Protein AF-A0A9D8BA96-F1 (afdb_monomer_lite)

Foldseek 3Di:
DQALVVQLVQQLQADPDDDDDPNCVVPVCSVVRNVVSVVVVCVVVVNPDSNVRGNNNVDD

pLDDT: mean 96.15, std 6.48, range [56.91, 98.69]

Secondary structure (DSSP, 8-state):
--SHHHHHHHHHHT-S-----HHHHH-TTHHHHHHHHHHHHHHHHT-S-GGGGTTGGG--

Sequence (60 aa):
IASAGDAIEFIMAGASAVQVGTATFADPQSMLSIIEGMARFMEQNGFSSLKDMIGIANVR

Radius of gyration: 11.77 Å; chains: 1; bounding box: 35×22×25 Å

Structure (mmCIF, N/CA/C/O backbone):
data_AF-A0A9D8BA96-F1
#
_entry.id   AF-A0A9D8BA96-F1
#
loop_
_atom_site.group_PDB
_atom_site.id
_atom_site.type_symbol
_atom_site.label_atom_id
_atom_site.label_alt_id
_atom_site.label_comp_id
_atom_site.label_asym_id
_atom_site.label_entity_id
_atom_site.label_seq_id
_atom_site.pdbx_PDB_ins_code
_atom_site.Cartn_x
_atom_site.Cartn_y
_atom_site.Cartn_z
_atom_site.occupancy
_atom_site.B_iso_or_equiv
_atom_site.auth_seq_id
_atom_site.auth_comp_id
_atom_site.auth_asym_id
_atom_site.auth_atom_id
_atom_site.pdbx_PDB_model_num
ATOM 1 N N . ILE A 1 1 ? 0.773 -7.951 -7.005 1.00 96.88 1 ILE A N 1
ATOM 2 C CA . ILE A 1 1 ? 0.836 -6.505 -6.717 1.00 96.88 1 ILE A CA 1
ATOM 3 C C . ILE A 1 1 ? 1.813 -5.869 -7.685 1.00 96.88 1 ILE A C 1
ATOM 5 O O . ILE A 1 1 ? 2.999 -6.191 -7.639 1.00 96.88 1 ILE A O 1
ATOM 9 N N . ALA A 1 2 ? 1.300 -5.044 -8.586 1.00 97.56 2 ALA A N 1
ATOM 10 C CA . ALA A 1 2 ? 2.075 -4.259 -9.540 1.00 97.56 2 ALA A CA 1
ATOM 11 C C . ALA A 1 2 ? 1.809 -2.750 -9.410 1.00 97.56 2 ALA A C 1
ATOM 13 O O . ALA A 1 2 ? 2.546 -1.957 -9.987 1.00 97.56 2 ALA A O 1
ATOM 14 N N . SER A 1 3 ? 0.791 -2.349 -8.644 1.00 98.50 3 SER A N 1
ATOM 15 C CA . SER A 1 3 ? 0.410 -0.950 -8.456 1.00 98.50 3 SER A CA 1
ATOM 16 C C . SER A 1 3 ? 0.002 -0.649 -7.010 1.00 98.50 3 SER A C 1
ATOM 18 O O . SER A 1 3 ? -0.235 -1.559 -6.210 1.00 98.50 3 SER A O 1
ATOM 20 N N . ALA A 1 4 ? -0.083 0.643 -6.672 1.00 98.50 4 ALA A N 1
ATOM 21 C CA . ALA A 1 4 ? -0.647 1.085 -5.398 1.00 98.50 4 ALA A CA 1
ATOM 22 C C . ALA A 1 4 ? -2.121 0.679 -5.260 1.00 98.50 4 ALA A C 1
ATOM 24 O O . ALA A 1 4 ? -2.531 0.285 -4.174 1.00 98.50 4 ALA A O 1
ATOM 25 N N . GLY A 1 5 ? -2.886 0.727 -6.359 1.00 98.56 5 GLY A N 1
ATOM 26 C CA . GLY A 1 5 ? -4.287 0.305 -6.395 1.00 98.56 5 GLY A CA 1
ATOM 27 C C . GLY A 1 5 ? -4.444 -1.151 -5.968 1.00 98.56 5 GLY A C 1
ATOM 28 O O . GLY A 1 5 ? -5.194 -1.425 -5.039 1.00 98.56 5 GLY A O 1
ATOM 29 N N . ASP A 1 6 ? -3.637 -2.054 -6.535 1.00 98.44 6 ASP A N 1
ATOM 30 C CA . ASP A 1 6 ? -3.637 -3.465 -6.136 1.00 98.44 6 ASP A CA 1
ATOM 31 C C . ASP A 1 6 ? -3.377 -3.601 -4.628 1.00 98.44 6 ASP A C 1
ATOM 33 O O . ASP A 1 6 ? -4.081 -4.314 -3.922 1.00 98.44 6 ASP A O 1
ATOM 37 N N . ALA A 1 7 ? -2.344 -2.925 -4.112 1.00 98.56 7 ALA A N 1
ATOM 38 C CA . ALA A 1 7 ? -1.994 -3.018 -2.700 1.00 98.56 7 ALA A CA 1
ATOM 39 C C . ALA A 1 7 ? -3.147 -2.536 -1.805 1.00 98.56 7 ALA A C 1
ATOM 41 O O . ALA A 1 7 ? -3.491 -3.216 -0.840 1.00 98.56 7 ALA A O 1
ATOM 42 N N . ILE A 1 8 ? -3.769 -1.407 -2.153 1.00 98.50 8 ILE A N 1
ATOM 43 C CA . ILE A 1 8 ? -4.925 -0.847 -1.447 1.00 98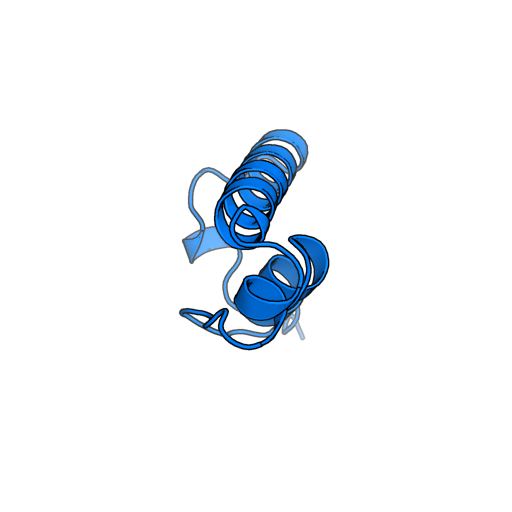.50 8 ILE A CA 1
ATOM 44 C C . ILE A 1 8 ? -6.093 -1.837 -1.456 1.00 98.50 8 ILE A C 1
ATOM 46 O O . ILE A 1 8 ? -6.626 -2.134 -0.391 1.00 98.50 8 ILE A O 1
ATOM 50 N N . GLU A 1 9 ? -6.452 -2.395 -2.613 1.00 98.06 9 GLU A N 1
ATOM 51 C CA . GLU A 1 9 ? -7.555 -3.354 -2.745 1.00 98.06 9 GLU A CA 1
ATOM 52 C C . GLU A 1 9 ? -7.341 -4.599 -1.880 1.00 98.06 9 GLU A C 1
ATOM 54 O O . GLU A 1 9 ? -8.248 -5.011 -1.157 1.00 98.06 9 GLU A O 1
ATOM 59 N N . PHE A 1 10 ? -6.134 -5.173 -1.885 1.00 98.38 10 PHE A N 1
ATOM 60 C CA . PHE A 1 10 ? -5.820 -6.335 -1.050 1.00 98.38 10 PHE A CA 1
ATOM 61 C C . PHE A 1 10 ? -5.907 -6.008 0.446 1.00 98.38 10 PHE A C 1
ATOM 63 O O . PHE A 1 10 ? -6.468 -6.798 1.209 1.00 98.38 10 PHE A O 1
ATOM 70 N N . ILE A 1 11 ? -5.394 -4.849 0.874 1.00 98.25 11 ILE A N 1
ATOM 71 C CA . ILE A 1 11 ? -5.526 -4.390 2.264 1.00 98.25 11 ILE A CA 1
ATOM 72 C C . ILE A 1 11 ? -7.011 -4.211 2.622 1.00 98.25 11 ILE A C 1
ATOM 74 O O . ILE A 1 11 ? -7.479 -4.783 3.607 1.00 98.25 11 ILE A O 1
ATOM 78 N N . MET A 1 12 ? -7.783 -3.510 1.788 1.00 97.50 12 MET A N 1
ATOM 79 C CA . MET A 1 12 ? -9.218 -3.283 1.996 1.00 97.50 12 MET A CA 1
ATOM 80 C C . MET A 1 12 ? -10.034 -4.578 2.026 1.00 97.50 12 MET A C 1
ATOM 82 O O . MET A 1 12 ? -10.988 -4.679 2.796 1.00 97.50 12 MET A O 1
ATOM 86 N N . ALA A 1 13 ? -9.636 -5.591 1.254 1.00 97.38 13 ALA A N 1
ATOM 87 C CA . ALA A 1 13 ? -10.237 -6.922 1.275 1.00 97.38 13 ALA A CA 1
ATOM 88 C C . ALA A 1 13 ? -9.916 -7.721 2.555 1.00 97.38 13 ALA A C 1
ATOM 90 O O . ALA A 1 13 ? -10.593 -8.707 2.846 1.00 97.38 13 ALA A O 1
ATOM 91 N N . GLY A 1 14 ? -8.920 -7.300 3.344 1.00 96.94 14 GLY A N 1
ATOM 92 C CA . GLY A 1 14 ? -8.575 -7.903 4.637 1.00 96.94 14 GLY A CA 1
ATOM 93 C C . GLY A 1 14 ? -7.139 -8.406 4.759 1.00 96.94 14 GLY A C 1
ATOM 94 O O . GLY A 1 14 ? -6.782 -8.958 5.801 1.00 96.94 14 GLY A O 1
ATOM 95 N N . ALA A 1 15 ? -6.292 -8.231 3.742 1.00 97.56 15 ALA A N 1
ATOM 96 C CA . ALA A 1 15 ? -4.881 -8.568 3.876 1.00 97.56 15 ALA A CA 1
ATOM 97 C C . ALA A 1 15 ? -4.223 -7.674 4.940 1.00 97.56 15 ALA A C 1
ATOM 99 O O . ALA A 1 15 ? -4.387 -6.458 4.940 1.00 97.56 15 ALA A O 1
ATOM 100 N N . SER A 1 16 ? -3.442 -8.267 5.844 1.00 96.50 16 SER A N 1
ATOM 101 C CA . SER A 1 16 ? -2.653 -7.498 6.823 1.00 96.50 16 SER A CA 1
ATOM 102 C C . SER A 1 16 ? -1.304 -7.029 6.270 1.00 96.50 16 SER A C 1
ATOM 104 O O . SER A 1 16 ? -0.661 -6.163 6.857 1.00 96.50 16 SER A O 1
ATOM 106 N N . ALA A 1 17 ? -0.864 -7.620 5.158 1.00 96.44 17 ALA A N 1
ATOM 107 C CA . ALA A 1 17 ? 0.357 -7.288 4.439 1.00 96.44 17 ALA A CA 1
ATOM 108 C C . ALA A 1 17 ? 0.239 -7.760 2.985 1.00 96.44 17 ALA A C 1
ATOM 110 O O . ALA A 1 17 ? -0.538 -8.666 2.679 1.00 96.44 17 ALA A O 1
ATOM 111 N N . VAL A 1 18 ? 1.049 -7.180 2.102 1.00 97.06 18 VAL A N 1
ATOM 112 C CA . VAL A 1 18 ? 1.151 -7.584 0.697 1.00 97.06 18 VAL A CA 1
ATOM 113 C 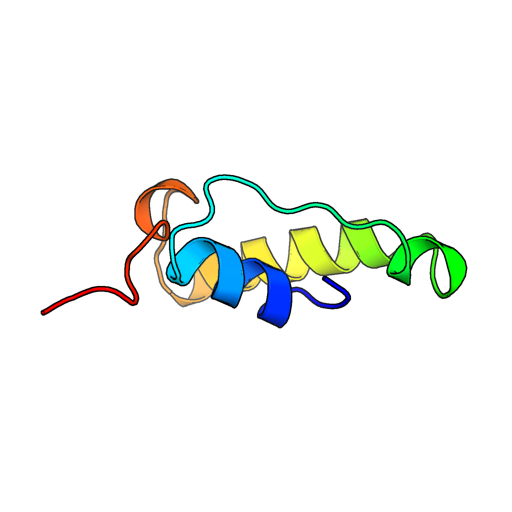C . VAL A 1 18 ? 2.616 -7.726 0.288 1.00 97.06 18 VAL A C 1
ATOM 115 O O . VAL A 1 18 ? 3.488 -7.073 0.858 1.00 97.06 18 VAL A O 1
ATOM 118 N N . GLN A 1 19 ? 2.894 -8.572 -0.706 1.00 97.62 19 GLN A N 1
ATOM 119 C CA . GLN A 1 19 ? 4.238 -8.770 -1.251 1.00 97.62 19 GLN A CA 1
ATOM 120 C C . GLN A 1 19 ? 4.319 -8.267 -2.696 1.00 97.62 19 GLN A C 1
ATOM 122 O O . GLN A 1 19 ? 3.420 -8.500 -3.509 1.00 97.62 19 GLN A O 1
ATOM 127 N N . VAL A 1 20 ? 5.439 -7.621 -3.022 1.00 97.62 20 VAL A N 1
ATOM 128 C CA . VAL A 1 20 ? 5.810 -7.209 -4.380 1.00 97.62 20 VAL A CA 1
ATOM 129 C C . VAL A 1 20 ? 7.066 -7.979 -4.781 1.00 97.62 20 VAL A C 1
ATOM 131 O O . VAL A 1 20 ? 8.038 -8.010 -4.032 1.00 97.62 20 VAL A O 1
ATOM 134 N N . GLY A 1 21 ? 7.036 -8.636 -5.942 1.00 96.56 21 GLY A N 1
ATOM 135 C CA . GLY A 1 21 ? 8.167 -9.421 -6.449 1.00 96.56 21 GLY A CA 1
ATOM 136 C C . GLY A 1 21 ? 8.315 -9.288 -7.957 1.00 96.56 21 GLY A C 1
ATOM 137 O O . GLY A 1 21 ? 9.261 -8.676 -8.436 1.00 96.56 21 GLY A O 1
ATOM 138 N N . THR A 1 22 ? 7.342 -9.800 -8.716 1.00 97.31 22 THR A N 1
ATOM 139 C CA . THR A 1 22 ? 7.384 -9.781 -10.189 1.00 97.31 22 THR A CA 1
ATOM 140 C C . THR A 1 22 ? 7.503 -8.368 -10.770 1.00 97.31 22 THR A C 1
ATOM 142 O O . THR A 1 22 ? 8.259 -8.168 -11.714 1.00 97.31 22 THR A O 1
ATOM 145 N N . ALA A 1 23 ? 6.816 -7.378 -10.188 1.00 97.25 23 ALA A N 1
ATOM 146 C CA . ALA A 1 23 ? 6.869 -5.991 -10.658 1.00 97.25 23 ALA A CA 1
ATOM 147 C C . ALA A 1 23 ? 8.283 -5.383 -10.581 1.00 97.25 23 ALA A C 1
ATOM 149 O O . ALA A 1 23 ? 8.664 -4.616 -11.460 1.00 97.25 23 ALA A O 1
ATOM 150 N N . THR A 1 24 ? 9.093 -5.802 -9.605 1.00 96.69 24 THR A N 1
ATOM 151 C CA . THR A 1 24 ? 10.471 -5.326 -9.410 1.00 96.69 24 THR A CA 1
ATOM 152 C C . THR A 1 24 ? 11.395 -5.686 -10.576 1.00 96.69 24 THR A C 1
ATOM 154 O O . THR A 1 24 ? 12.355 -4.967 -10.840 1.00 96.69 24 THR A O 1
ATOM 157 N N . PHE A 1 25 ? 11.116 -6.777 -11.299 1.00 97.56 25 PHE A N 1
ATOM 158 C CA . PHE A 1 25 ? 11.901 -7.157 -12.480 1.00 97.56 25 PHE A CA 1
ATOM 159 C C . PHE A 1 25 ? 11.648 -6.240 -13.677 1.00 97.56 25 PHE A C 1
ATOM 161 O O . PHE A 1 25 ? 12.550 -6.042 -14.486 1.00 97.56 25 PHE A O 1
ATOM 168 N N . ALA A 1 26 ? 10.430 -5.710 -13.803 1.00 97.50 26 ALA A N 1
ATOM 169 C CA . ALA A 1 26 ? 10.086 -4.758 -14.853 1.00 97.50 26 ALA A CA 1
ATOM 170 C C . ALA A 1 26 ? 10.538 -3.339 -14.483 1.00 97.50 26 ALA A C 1
ATOM 172 O O . ALA A 1 26 ? 11.067 -2.622 -15.329 1.00 97.50 26 ALA A O 1
ATOM 173 N N . ASP A 1 27 ? 10.356 -2.959 -13.217 1.00 97.31 27 ASP A N 1
ATOM 174 C CA . ASP A 1 27 ? 10.780 -1.674 -12.674 1.00 97.31 27 ASP A CA 1
ATOM 175 C C . ASP A 1 27 ? 11.287 -1.833 -11.225 1.00 97.31 27 ASP A C 1
ATOM 177 O O . ASP A 1 27 ? 10.485 -2.056 -10.307 1.00 97.31 27 ASP A O 1
ATOM 181 N N . PRO A 1 28 ? 12.600 -1.664 -10.978 1.00 97.06 28 PRO A N 1
ATOM 182 C CA . PRO A 1 28 ? 13.173 -1.700 -9.634 1.00 97.06 28 PRO A CA 1
ATOM 183 C C . PRO A 1 28 ? 12.613 -0.637 -8.676 1.00 97.06 28 PRO A C 1
ATOM 185 O O . PRO A 1 28 ? 12.727 -0.800 -7.462 1.00 97.06 28 PRO A O 1
ATOM 188 N N . GLN A 1 29 ? 12.029 0.453 -9.190 1.00 97.75 29 GLN A N 1
ATOM 189 C CA . GLN A 1 29 ? 11.423 1.529 -8.396 1.00 97.75 29 GLN A CA 1
ATOM 190 C C . GLN A 1 29 ? 9.942 1.286 -8.072 1.00 97.75 29 GLN A C 1
ATOM 192 O O . GLN A 1 29 ? 9.373 2.020 -7.263 1.00 97.75 29 GLN A O 1
ATOM 197 N N . SER A 1 30 ? 9.329 0.232 -8.620 1.00 97.94 30 SER A N 1
ATOM 198 C CA . SER A 1 30 ? 7.898 -0.062 -8.452 1.00 97.94 30 SER A CA 1
ATOM 199 C C . SER A 1 30 ? 7.439 -0.059 -6.989 1.00 97.94 30 SER A C 1
ATOM 201 O O . SER A 1 30 ? 6.378 0.476 -6.675 1.00 97.94 30 SER A O 1
ATOM 203 N N . MET A 1 31 ? 8.253 -0.581 -6.064 1.00 97.56 31 MET A N 1
ATOM 204 C CA . MET A 1 31 ? 7.939 -0.571 -4.629 1.00 97.56 31 MET A CA 1
ATOM 205 C C . MET A 1 31 ? 7.812 0.847 -4.050 1.00 97.56 31 MET A C 1
ATOM 207 O O . MET A 1 31 ? 6.917 1.087 -3.243 1.00 97.56 31 MET A O 1
ATOM 211 N N . LEU A 1 32 ? 8.661 1.791 -4.467 1.00 98.19 32 LEU A N 1
ATOM 212 C CA . LEU A 1 32 ? 8.596 3.181 -4.003 1.00 98.19 32 LEU A CA 1
ATOM 213 C C . LEU A 1 32 ? 7.328 3.863 -4.519 1.00 98.19 32 LEU A C 1
ATOM 215 O O . LEU A 1 32 ? 6.590 4.460 -3.738 1.00 98.19 32 LEU A O 1
ATOM 219 N N . SER A 1 33 ? 7.011 3.689 -5.804 1.00 98.19 33 SER A N 1
ATOM 220 C CA . SER A 1 33 ? 5.778 4.223 -6.392 1.00 98.19 33 SER A CA 1
ATOM 221 C C . SER A 1 33 ? 4.516 3.651 -5.734 1.00 98.19 33 SER A C 1
ATOM 223 O O . SER A 1 33 ? 3.539 4.379 -5.549 1.00 98.19 33 SER A O 1
ATOM 225 N N . ILE A 1 34 ? 4.539 2.370 -5.342 1.00 98.56 34 ILE A N 1
ATOM 226 C CA . ILE A 1 34 ? 3.459 1.729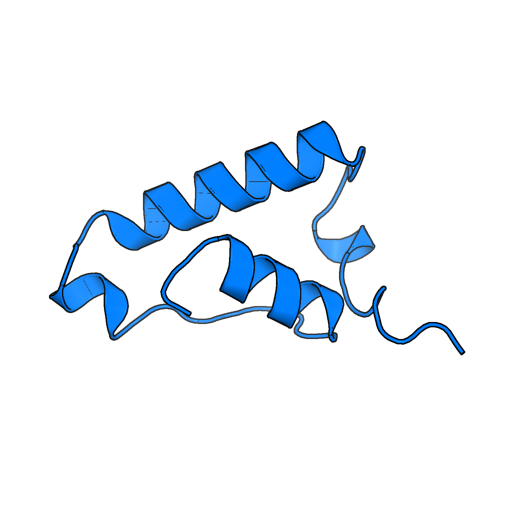 -4.579 1.00 98.56 34 ILE A CA 1
ATOM 227 C C . ILE A 1 34 ? 3.308 2.389 -3.205 1.00 98.56 34 ILE A C 1
ATOM 229 O O . ILE A 1 34 ? 2.204 2.812 -2.867 1.00 98.56 34 ILE A O 1
ATOM 233 N N . ILE A 1 35 ? 4.399 2.528 -2.441 1.00 98.25 35 ILE A N 1
ATOM 234 C CA . ILE A 1 35 ? 4.385 3.150 -1.105 1.00 98.25 35 ILE A CA 1
ATOM 235 C C . ILE A 1 35 ? 3.835 4.578 -1.176 1.00 98.25 35 ILE A C 1
ATOM 237 O O . ILE A 1 35 ? 2.943 4.936 -0.408 1.00 98.25 35 ILE A O 1
ATOM 241 N N . GLU A 1 36 ? 4.316 5.386 -2.120 1.00 98.50 36 GLU A N 1
ATOM 242 C CA . GLU A 1 36 ? 3.837 6.755 -2.290 1.00 98.50 36 GLU A CA 1
ATOM 243 C C . GLU A 1 36 ? 2.366 6.822 -2.709 1.00 98.50 36 GLU A C 1
ATOM 245 O O . GLU A 1 36 ? 1.617 7.666 -2.222 1.00 98.50 36 GLU A O 1
ATOM 250 N N . GLY A 1 37 ? 1.935 5.950 -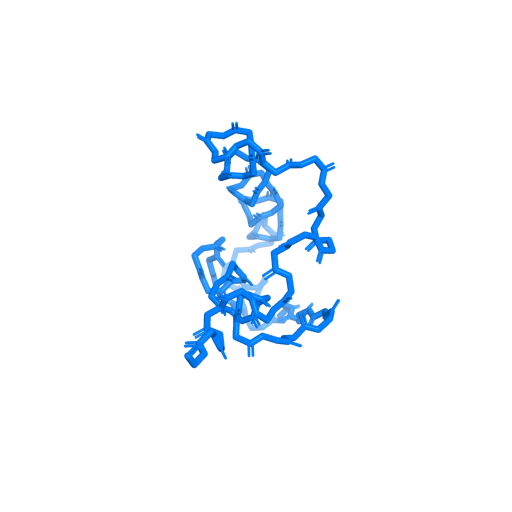3.625 1.00 98.56 37 GLY A N 1
ATOM 251 C CA . GLY A 1 37 ? 0.541 5.890 -4.055 1.00 98.56 37 GLY A CA 1
ATOM 252 C C . GLY A 1 37 ? -0.395 5.504 -2.911 1.00 98.56 37 GLY A C 1
ATOM 253 O O . GLY A 1 37 ? -1.451 6.115 -2.762 1.00 98.56 37 GLY A O 1
ATOM 254 N N . MET A 1 38 ? 0.019 4.557 -2.065 1.00 98.50 38 MET A N 1
ATOM 255 C CA . MET A 1 38 ? -0.714 4.183 -0.854 1.00 98.50 38 MET A CA 1
ATOM 256 C C . MET A 1 38 ? -0.783 5.340 0.146 1.00 98.50 38 MET A C 1
ATOM 258 O O . MET A 1 38 ? -1.864 5.642 0.643 1.00 98.50 38 MET A O 1
ATOM 262 N N . ALA A 1 39 ? 0.334 6.027 0.404 1.00 98.25 3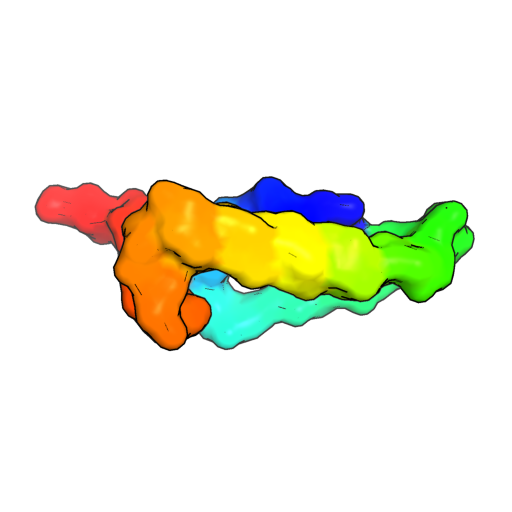9 ALA A N 1
ATOM 263 C CA . ALA A 1 39 ? 0.363 7.181 1.301 1.00 98.25 39 ALA A CA 1
ATOM 264 C C . ALA A 1 39 ? -0.552 8.317 0.810 1.00 98.25 39 ALA A C 1
ATOM 266 O O . ALA A 1 39 ? -1.350 8.840 1.586 1.00 98.25 39 ALA A O 1
ATOM 267 N N . ARG A 1 40 ? -0.508 8.641 -0.491 1.00 98.69 40 ARG A N 1
ATOM 268 C CA . ARG A 1 40 ? -1.410 9.631 -1.107 1.00 98.69 40 ARG A CA 1
ATOM 269 C C . ARG A 1 40 ? -2.875 9.228 -0.972 1.00 98.69 40 ARG A C 1
ATOM 271 O O . ARG A 1 40 ? -3.708 10.067 -0.647 1.00 98.69 40 ARG A O 1
ATOM 278 N N . PHE A 1 41 ? -3.197 7.955 -1.197 1.00 98.50 41 PHE A N 1
ATOM 279 C CA . PHE A 1 41 ? -4.558 7.457 -1.013 1.00 98.50 41 PHE A CA 1
ATOM 280 C C . PHE A 1 41 ? -5.022 7.602 0.441 1.00 98.50 41 PHE A C 1
ATOM 282 O O . PHE A 1 41 ? -6.140 8.055 0.679 1.00 98.50 41 PHE A O 1
ATOM 289 N N . MET A 1 42 ? -4.169 7.250 1.408 1.00 98.25 42 MET A N 1
ATOM 290 C CA . MET A 1 42 ? -4.478 7.397 2.830 1.00 98.25 42 MET A CA 1
ATOM 291 C C . MET A 1 42 ? -4.769 8.853 3.196 1.00 98.25 42 MET A C 1
ATOM 293 O O . MET A 1 42 ? -5.794 9.125 3.815 1.00 98.25 42 MET A O 1
ATOM 297 N N . GLU A 1 43 ? -3.921 9.785 2.758 1.00 98.31 43 GLU A N 1
ATOM 298 C CA . GLU A 1 43 ? -4.103 11.221 2.989 1.00 98.31 43 GLU A CA 1
ATOM 299 C C . GLU A 1 43 ? -5.421 11.731 2.387 1.00 98.31 43 GLU A C 1
ATOM 301 O O . GLU A 1 43 ? -6.217 12.367 3.076 1.00 98.31 43 GLU A O 1
ATOM 306 N N . GLN A 1 44 ? -5.696 11.389 1.126 1.00 98.38 44 GLN A N 1
ATOM 307 C CA . GLN A 1 44 ? -6.904 11.822 0.416 1.00 98.38 44 GLN A CA 1
ATOM 308 C C . GLN A 1 44 ? -8.201 11.282 1.029 1.00 98.38 44 GLN A C 1
ATOM 310 O O . GLN A 1 44 ? -9.242 11.924 0.909 1.00 98.38 44 GLN A O 1
ATOM 315 N N . ASN A 1 45 ? -8.148 10.117 1.679 1.00 97.56 45 ASN A N 1
ATOM 316 C CA . ASN A 1 45 ? -9.315 9.464 2.278 1.00 97.56 45 ASN A CA 1
ATOM 317 C C . ASN A 1 45 ? -9.368 9.599 3.809 1.00 97.56 45 ASN A C 1
ATOM 319 O O . ASN A 1 45 ? -10.253 9.028 4.441 1.00 97.56 45 ASN A O 1
ATOM 323 N N . GLY A 1 46 ? -8.447 10.355 4.416 1.00 97.50 46 GLY A N 1
ATOM 324 C CA . GLY A 1 46 ? -8.441 10.605 5.858 1.00 97.50 46 GLY A CA 1
ATOM 325 C C . GLY A 1 46 ? -8.065 9.392 6.716 1.00 97.50 46 GLY A C 1
ATOM 326 O O . GLY A 1 46 ? -8.436 9.338 7.888 1.00 97.50 46 GLY A O 1
ATOM 327 N N . PHE A 1 47 ? -7.329 8.422 6.166 1.00 97.38 47 PHE A N 1
ATOM 328 C CA . PHE A 1 47 ? -6.821 7.291 6.940 1.00 97.38 47 PHE A CA 1
ATOM 329 C C . PHE A 1 47 ? -5.563 7.684 7.711 1.00 97.38 47 PHE A C 1
ATOM 331 O O . PHE A 1 47 ? -4.544 8.059 7.131 1.00 97.38 47 PHE A O 1
ATOM 338 N N . SER A 1 48 ? -5.619 7.541 9.035 1.00 95.06 48 SER A N 1
ATOM 339 C CA . SER A 1 48 ? -4.483 7.811 9.923 1.00 95.06 48 SER A CA 1
ATOM 340 C C . SER A 1 48 ? -3.529 6.619 10.047 1.00 95.06 48 SER A C 1
ATOM 342 O O . SER A 1 48 ? -2.349 6.782 10.361 1.00 95.06 48 SER A O 1
ATOM 344 N N . SER A 1 49 ? -4.030 5.409 9.780 1.00 95.94 49 SER A N 1
ATOM 345 C CA . SER A 1 49 ? -3.274 4.166 9.842 1.00 95.94 49 SER A CA 1
ATOM 346 C C . SER A 1 49 ? -3.694 3.202 8.739 1.00 95.94 49 SER A C 1
ATOM 348 O O . SER A 1 49 ? -4.870 3.093 8.407 1.00 95.94 49 SER A O 1
ATOM 350 N N . LEU A 1 50 ? -2.743 2.405 8.240 1.00 94.38 50 LEU A N 1
ATOM 351 C CA . LEU A 1 50 ? -3.053 1.294 7.336 1.00 94.38 50 LEU A CA 1
ATOM 352 C C . LEU A 1 50 ? -4.000 0.275 7.999 1.00 94.38 50 LEU A C 1
ATOM 354 O O . LEU A 1 50 ? -4.787 -0.369 7.315 1.00 94.38 50 LEU A O 1
ATOM 358 N N . LYS A 1 51 ? -3.960 0.156 9.337 1.00 96.56 51 LYS A N 1
ATOM 359 C CA . LYS A 1 51 ? -4.861 -0.725 10.098 1.00 96.56 51 LYS A CA 1
ATOM 360 C C . LYS A 1 51 ? -6.331 -0.357 9.925 1.00 96.56 51 LYS A C 1
ATOM 362 O O . LYS A 1 51 ? -7.158 -1.260 9.902 1.00 96.56 51 LYS A O 1
ATOM 367 N N . ASP A 1 52 ? -6.629 0.930 9.762 1.00 96.19 52 ASP A N 1
ATOM 368 C CA . ASP A 1 52 ? -7.995 1.438 9.593 1.00 96.19 52 ASP A CA 1
ATOM 369 C C . ASP A 1 52 ? -8.602 0.995 8.250 1.00 96.19 52 ASP A C 1
ATOM 371 O O . ASP A 1 52 ? -9.818 0.975 8.084 1.00 96.19 52 ASP A O 1
ATOM 375 N N . MET A 1 53 ? -7.752 0.622 7.288 1.00 96.94 53 MET A N 1
ATOM 376 C CA . MET A 1 53 ? -8.165 0.155 5.967 1.00 96.94 53 MET A CA 1
ATOM 377 C C . MET A 1 53 ? -8.377 -1.361 5.911 1.00 96.94 53 MET A C 1
ATOM 379 O O . MET A 1 53 ? -9.084 -1.830 5.022 1.00 96.94 53 MET A O 1
ATOM 383 N N . ILE A 1 54 ? -7.769 -2.143 6.814 1.00 97.69 54 ILE A N 1
ATOM 384 C CA . ILE A 1 54 ? -7.794 -3.611 6.733 1.00 97.69 54 ILE A CA 1
ATOM 385 C C . ILE A 1 54 ? -9.235 -4.119 6.846 1.00 97.69 54 ILE A C 1
ATOM 387 O O . ILE A 1 54 ? -9.882 -3.969 7.879 1.00 97.69 54 ILE A O 1
ATOM 391 N N . GLY A 1 55 ? -9.720 -4.781 5.795 1.00 96.81 55 GLY A N 1
ATOM 392 C CA . GLY A 1 55 ? -11.030 -5.440 5.795 1.00 96.81 55 GLY A CA 1
ATOM 393 C C . GLY A 1 55 ? -12.233 -4.503 5.649 1.00 96.81 55 GLY A C 1
ATOM 394 O O . GLY A 1 55 ? -13.364 -4.970 5.777 1.00 96.81 55 GLY A O 1
ATOM 395 N N . ILE A 1 56 ? -12.026 -3.215 5.350 1.00 96.12 56 ILE A N 1
ATOM 396 C CA . ILE A 1 56 ? -13.109 -2.229 5.191 1.00 96.12 56 ILE A CA 1
ATOM 397 C C . ILE A 1 56 ? -14.072 -2.559 4.036 1.00 96.12 56 ILE A C 1
ATOM 399 O O . ILE A 1 56 ? -15.215 -2.116 4.043 1.00 96.12 56 ILE A O 1
ATOM 403 N N . ALA A 1 57 ? -13.655 -3.367 3.055 1.00 94.25 57 ALA A N 1
ATOM 404 C CA . ALA A 1 57 ? -14.527 -3.814 1.967 1.00 94.25 57 ALA A CA 1
ATOM 405 C C . ALA A 1 57 ? -15.518 -4.921 2.391 1.00 94.25 57 ALA A C 1
ATOM 407 O O . ALA A 1 57 ? -16.436 -5.234 1.639 1.00 94.25 57 ALA A O 1
ATOM 408 N N . ASN A 1 58 ? -15.359 -5.506 3.586 1.00 85.88 58 ASN A N 1
ATOM 409 C CA . ASN A 1 58 ? -16.175 -6.625 4.077 1.00 85.88 58 ASN A CA 1
ATOM 410 C C . ASN A 1 58 ? -17.383 -6.192 4.934 1.00 85.88 58 ASN A C 1
ATOM 412 O O . ASN A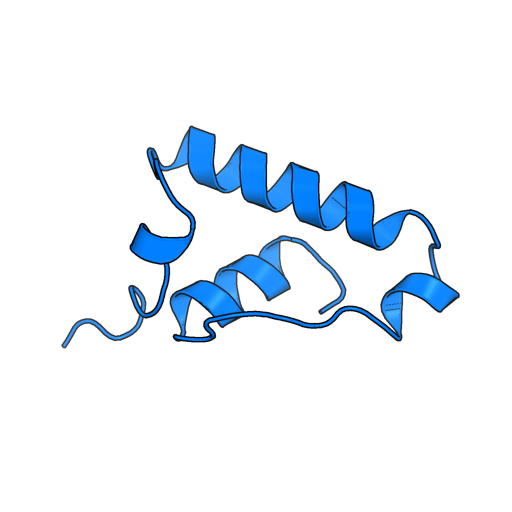 1 58 ? -17.919 -7.011 5.687 1.00 85.88 58 ASN A O 1
ATOM 416 N N . VAL A 1 59 ? -17.814 -4.928 4.859 1.00 69.44 59 VAL A N 1
ATOM 417 C CA . VAL A 1 59 ? -18.999 -4.458 5.597 1.00 69.44 59 VAL A CA 1
ATOM 418 C C . VAL A 1 59 ? -20.246 -5.172 5.061 1.00 69.44 59 VAL A C 1
ATOM 420 O O . VAL A 1 59 ? -20.571 -5.070 3.878 1.00 69.44 59 VAL A O 1
ATOM 423 N N . ARG A 1 60 ? -20.910 -5.924 5.946 1.00 56.91 60 ARG A N 1
ATOM 424 C CA . ARG A 1 60 ? -22.253 -6.486 5.748 1.00 56.91 60 ARG A CA 1
ATOM 425 C C . ARG A 1 60 ? -23.318 -5.483 6.157 1.00 56.91 60 ARG A C 1
ATOM 427 O O . ARG A 1 60 ? -23.084 -4.788 7.170 1.00 56.91 60 ARG A O 1
#